Protein AF-B2UE96-F1 (afdb_monomer)

Solvent-accessible surface area (backbone atoms only — not comparable to full-atom values): 6453 Å² total; per-residue (Å²): 122,64,71,41,85,48,100,88,47,66,24,22,40,66,43,47,55,51,40,75,76,71,62,65,73,64,50,58,56,52,36,48,55,53,47,49,57,55,54,64,37,70,41,90,91,14,59,66,51,53,49,54,49,47,48,38,51,46,38,25,73,75,66,73,41,74,83,75,68,76,84,89,57,80,52,72,66,57,45,48,52,52,53,51,50,54,52,50,52,49,51,54,47,53,50,53,36,48,65,64,48,55,70,61,62,55,31,56,55,77,135

Mean predicted aligned error: 4.4 Å

Secondary structure (DSSP, 8-state):
--EEEETTEEEEHHHHHHHHHH--THHHHHHHHHHHHHHHTTSTTSHHHHHHHH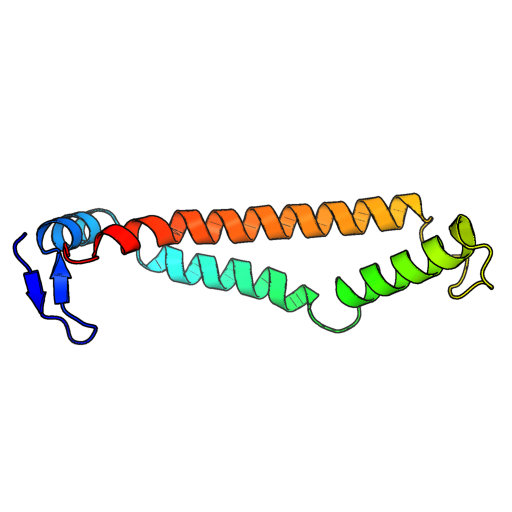HHHHHHHHS-PPP-S-TTS--HHHHHHHHHHHHHHHHHHHHHHHHHHGGGGGGPPP-

Structure (mmCIF, N/CA/C/O backbone):
data_AF-B2UE96-F1
#
_entry.id   AF-B2UE96-F1
#
loop_
_atom_site.group_PDB
_atom_site.id
_atom_site.type_symbol
_atom_site.label_atom_id
_atom_site.label_alt_id
_atom_site.label_comp_id
_atom_site.label_asym_id
_atom_site.label_entity_id
_atom_site.label_seq_id
_atom_site.pdbx_PDB_ins_code
_atom_site.Cartn_x
_atom_site.Cartn_y
_atom_site.Cartn_z
_atom_site.occupancy
_atom_site.B_iso_or_equiv
_atom_site.auth_seq_id
_atom_site.auth_comp_id
_atom_site.auth_asym_id
_atom_site.auth_atom_id
_atom_site.pdbx_PDB_model_num
ATOM 1 N N . MET A 1 1 ? -12.041 12.579 30.630 1.00 65.88 1 MET A N 1
ATOM 2 C CA . MET A 1 1 ? -13.308 11.935 30.207 1.00 65.88 1 MET A CA 1
ATOM 3 C C . MET A 1 1 ? -13.450 10.627 30.985 1.00 65.88 1 MET A C 1
ATOM 5 O O . MET A 1 1 ? -12.472 10.255 31.627 1.00 65.88 1 MET A O 1
ATOM 9 N N . PRO A 1 2 ? -14.624 9.977 31.082 1.00 84.44 2 PRO A N 1
ATOM 10 C CA . PRO A 1 2 ? -14.708 8.702 31.794 1.00 84.44 2 PRO A CA 1
ATOM 11 C C . PRO A 1 2 ? -13.846 7.643 31.096 1.00 84.44 2 PRO A C 1
ATOM 13 O O . PRO A 1 2 ? -13.949 7.456 29.887 1.00 84.44 2 PRO A O 1
ATOM 16 N N . GLU A 1 3 ? -13.037 6.911 31.853 1.00 92.06 3 GLU A N 1
ATOM 17 C CA . GLU A 1 3 ? -12.141 5.872 31.330 1.00 92.06 3 GLU A CA 1
ATOM 18 C C . GLU A 1 3 ? -12.679 4.469 31.619 1.00 92.06 3 GLU A C 1
ATOM 20 O O . GLU A 1 3 ? -13.231 4.195 32.689 1.00 92.06 3 GLU A O 1
ATOM 25 N N . THR A 1 4 ? -12.490 3.561 30.664 1.00 95.25 4 THR A N 1
ATOM 26 C CA . THR A 1 4 ? -12.803 2.140 30.811 1.00 95.25 4 THR A CA 1
ATOM 27 C C . THR A 1 4 ? -11.508 1.341 30.848 1.00 95.25 4 THR A C 1
ATOM 29 O O . THR A 1 4 ? -10.746 1.337 29.883 1.00 95.25 4 THR A O 1
ATOM 32 N N . LYS A 1 5 ? -11.286 0.599 31.938 1.00 95.31 5 LYS A N 1
ATOM 33 C CA . LYS A 1 5 ? -10.139 -0.308 32.057 1.00 95.31 5 LYS A CA 1
ATOM 34 C C . LYS A 1 5 ? -10.325 -1.528 31.169 1.00 95.31 5 LYS A C 1
ATOM 36 O O . LYS A 1 5 ? -11.326 -2.240 31.297 1.00 95.31 5 LYS A O 1
ATOM 41 N N . THR A 1 6 ? -9.348 -1.813 30.318 1.00 94.50 6 THR A N 1
ATOM 42 C CA . THR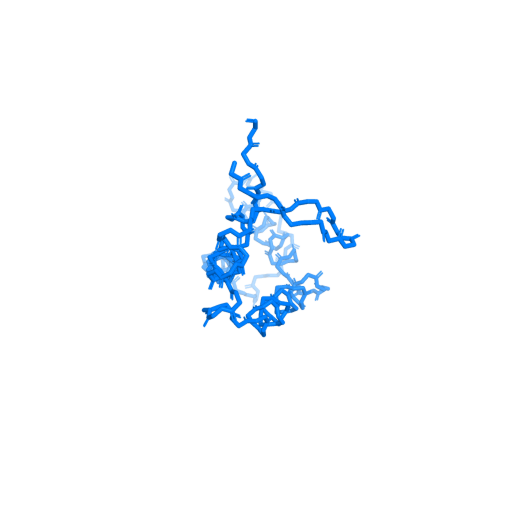 A 1 6 ? -9.325 -3.025 29.492 1.00 94.50 6 THR A CA 1
ATOM 43 C C . THR A 1 6 ? -8.032 -3.811 29.721 1.00 94.50 6 THR A C 1
ATOM 45 O O . THR A 1 6 ? -7.052 -3.257 30.222 1.00 94.50 6 THR A O 1
ATOM 48 N N . PRO A 1 7 ? -7.967 -5.096 29.325 1.00 96.44 7 PRO A N 1
ATOM 49 C CA . PRO A 1 7 ? -6.710 -5.847 29.328 1.00 96.44 7 PRO A CA 1
ATOM 50 C C . PRO A 1 7 ? -5.600 -5.239 28.451 1.00 96.44 7 PRO A C 1
ATOM 52 O O . PRO A 1 7 ? -4.448 -5.641 28.587 1.00 96.44 7 PRO A O 1
ATOM 55 N N . TYR A 1 8 ? -5.933 -4.297 27.562 1.00 93.69 8 TYR A N 1
ATOM 56 C CA . TYR A 1 8 ? -5.015 -3.666 26.610 1.00 93.69 8 TYR A CA 1
ATOM 57 C C . TYR A 1 8 ? -4.705 -2.201 26.954 1.00 93.69 8 TYR A C 1
ATOM 59 O O . TYR A 1 8 ? -4.167 -1.482 26.119 1.00 93.69 8 TYR A O 1
ATOM 67 N N . GLY A 1 9 ? -5.031 -1.770 28.178 1.00 93.81 9 GLY A N 1
ATOM 68 C CA . GLY A 1 9 ? -4.880 -0.390 28.641 1.00 93.81 9 GLY A CA 1
ATOM 69 C C . GLY A 1 9 ? -6.219 0.304 28.884 1.00 93.81 9 GLY A C 1
ATOM 70 O O . GLY A 1 9 ? -7.289 -0.233 28.577 1.00 93.81 9 GLY A O 1
ATOM 71 N N . ASP A 1 10 ? -6.144 1.487 29.481 1.00 95.00 10 ASP A N 1
ATOM 72 C CA . ASP A 1 10 ? -7.301 2.342 29.730 1.00 95.00 10 ASP A CA 1
ATOM 73 C C . ASP A 1 10 ? -7.681 3.078 28.433 1.00 95.00 10 ASP A C 1
ATOM 75 O O . ASP A 1 10 ? -6.807 3.482 27.666 1.00 95.00 10 ASP A O 1
ATOM 79 N N . VAL A 1 11 ? -8.983 3.206 28.161 1.00 96.44 11 VAL A N 1
ATOM 80 C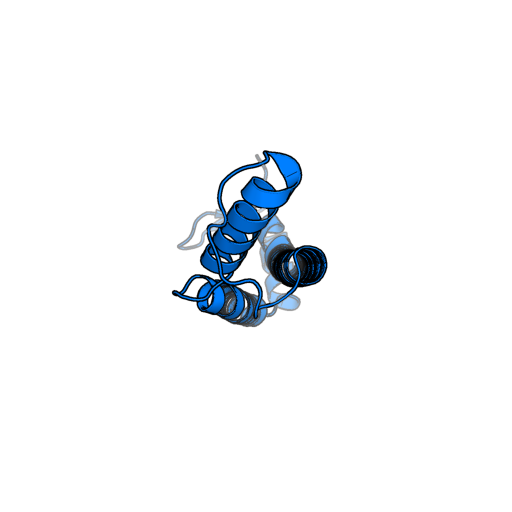 CA . VAL A 1 11 ? -9.514 3.851 26.945 1.00 96.44 11 VAL A CA 1
ATOM 81 C C . VAL A 1 11 ? -10.639 4.824 27.277 1.00 96.44 11 VAL A C 1
ATOM 83 O O . VAL A 1 11 ? -11.335 4.648 28.284 1.00 96.44 11 VAL A O 1
ATOM 86 N N . ASP A 1 12 ? -10.870 5.809 26.409 1.00 95.94 12 ASP A N 1
ATOM 87 C CA . ASP A 1 12 ? -12.022 6.705 26.521 1.00 95.94 12 ASP A CA 1
ATOM 88 C C . ASP A 1 12 ? -13.347 5.925 26.408 1.00 95.94 12 ASP A C 1
ATOM 90 O O . ASP A 1 12 ? -13.583 5.168 25.460 1.00 95.94 12 ASP A O 1
ATOM 94 N N . SER A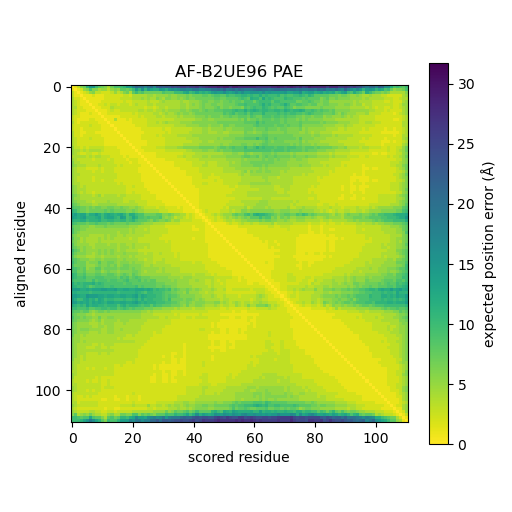 1 13 ? -14.225 6.081 27.403 1.00 95.12 13 SER A N 1
ATOM 95 C CA . SER A 1 13 ? -15.464 5.297 27.497 1.00 95.12 13 SER A CA 1
ATOM 96 C C . SER A 1 13 ? -16.521 5.721 26.481 1.00 95.12 13 SER A C 1
ATOM 98 O O . SER A 1 13 ? -17.298 4.875 26.032 1.00 95.12 13 SER A O 1
ATOM 100 N N . GLU A 1 14 ? -16.574 7.006 26.126 1.00 94.19 14 GLU A N 1
ATOM 101 C CA . GLU A 1 14 ? -17.543 7.526 25.159 1.00 94.19 14 GLU A CA 1
ATOM 102 C C . GLU A 1 14 ? -17.155 7.090 23.744 1.00 94.19 14 GLU A C 1
ATOM 104 O O . GLU A 1 14 ? -17.987 6.537 23.015 1.00 94.19 14 GLU A O 1
ATOM 109 N N . ALA A 1 15 ? -15.876 7.222 23.386 1.00 94.94 15 ALA A N 1
ATOM 110 C CA . ALA A 1 15 ? -15.337 6.733 22.123 1.00 94.94 15 ALA A CA 1
ATOM 111 C C . ALA A 1 15 ? -15.486 5.211 21.993 1.00 94.94 15 ALA A C 1
ATOM 113 O O . ALA A 1 15 ? -15.924 4.713 20.952 1.00 94.94 15 ALA A O 1
ATOM 114 N N . LEU A 1 16 ? -15.216 4.463 23.070 1.00 96.19 16 LEU A N 1
ATOM 115 C CA . LEU A 1 16 ? -15.431 3.017 23.106 1.00 96.19 16 LEU A CA 1
ATOM 116 C C . LEU A 1 16 ? -16.898 2.651 22.851 1.00 96.19 16 LEU A C 1
ATOM 118 O O . LEU A 1 16 ? -17.180 1.697 22.120 1.00 96.19 16 LEU A O 1
ATOM 122 N N . GLN A 1 17 ? -17.847 3.381 23.441 1.00 95.88 17 GLN A N 1
ATOM 123 C CA . GLN A 1 17 ? -19.268 3.145 23.194 1.00 95.88 17 GLN A CA 1
ATOM 124 C C . GLN A 1 17 ? -19.655 3.464 21.745 1.00 95.88 17 GLN A C 1
ATOM 126 O O . GLN A 1 17 ? -20.407 2.690 21.149 1.00 95.88 17 GLN A O 1
ATOM 131 N N . GLY A 1 18 ? -19.121 4.546 21.172 1.00 95.69 18 GLY A N 1
ATOM 132 C CA . GLY A 1 18 ? -19.320 4.902 19.768 1.00 95.69 18 GLY A CA 1
ATOM 133 C C . GLY A 1 18 ? -18.826 3.806 18.823 1.00 95.69 18 GLY A C 1
ATOM 134 O O . GLY A 1 18 ? -19.596 3.300 18.007 1.00 95.69 18 GLY A O 1
ATOM 135 N N . LEU A 1 19 ? -17.579 3.358 18.991 1.00 96.62 19 LEU A N 1
ATOM 136 C CA . LEU A 1 19 ? -16.982 2.318 18.148 1.00 96.62 19 LEU A CA 1
ATOM 137 C C . LEU A 1 19 ? -17.688 0.965 18.285 1.00 96.62 19 LEU A C 1
ATOM 139 O O . LEU A 1 19 ? -17.844 0.262 17.292 1.00 96.62 19 LEU A O 1
ATOM 143 N N . ARG A 1 20 ? -18.200 0.607 19.470 1.00 96.44 20 ARG A N 1
ATOM 144 C CA . ARG A 1 20 ? -19.012 -0.615 19.646 1.00 96.44 20 ARG A CA 1
ATOM 145 C C . ARG A 1 20 ? -20.273 -0.639 18.780 1.00 96.44 20 ARG A C 1
ATOM 147 O O . ARG A 1 20 ? -20.794 -1.720 18.521 1.00 96.44 20 ARG A O 1
ATOM 154 N N . GLN A 1 21 ? -20.785 0.524 18.385 1.00 96.19 21 GLN A N 1
ATOM 155 C CA . GLN A 1 21 ? -21.986 0.640 17.560 1.00 96.19 21 GLN A CA 1
ATOM 156 C C . GLN A 1 21 ? -21.672 0.772 16.067 1.00 96.19 21 GLN A C 1
ATOM 158 O O . GLN A 1 21 ? -22.526 0.434 15.250 1.00 96.19 21 GLN A O 1
ATOM 163 N N . SER A 1 22 ? -20.486 1.269 15.706 1.00 95.06 22 SER A N 1
ATOM 164 C CA . SER A 1 22 ? -20.179 1.698 14.335 1.00 95.06 22 SER A CA 1
ATOM 165 C C . SER A 1 22 ? -18.996 0.991 13.674 1.00 95.06 22 SER A C 1
ATOM 167 O O . SER A 1 22 ? -18.936 0.956 12.447 1.00 95.06 22 SER A O 1
ATOM 169 N N . PHE A 1 23 ? -18.059 0.429 14.440 1.00 96.94 23 PHE A N 1
ATOM 170 C CA . PHE A 1 23 ? -16.813 -0.112 13.903 1.00 96.94 23 PHE A CA 1
ATOM 171 C C . PHE A 1 23 ? -16.910 -1.621 13.643 1.00 96.94 23 PHE A C 1
ATOM 173 O O . PHE A 1 23 ? -17.094 -2.410 14.572 1.00 96.94 23 PHE A O 1
ATOM 180 N N . ASP A 1 24 ? -16.735 -2.040 12.384 1.00 96.56 24 ASP A N 1
ATOM 181 C CA . ASP A 1 24 ? -16.578 -3.457 12.034 1.00 96.56 24 ASP A CA 1
ATOM 182 C C . ASP A 1 24 ? -15.100 -3.859 12.120 1.00 96.56 24 ASP A C 1
ATOM 184 O O . ASP A 1 24 ? -14.271 -3.465 11.298 1.00 96.56 24 ASP A O 1
ATOM 188 N N . THR A 1 25 ? -14.764 -4.704 13.096 1.00 96.88 25 THR A N 1
ATOM 189 C CA . THR A 1 25 ? -13.398 -5.205 13.290 1.00 96.88 25 THR A CA 1
ATOM 190 C C . THR A 1 25 ? -12.888 -6.041 12.115 1.00 96.88 25 THR A C 1
ATOM 192 O O . THR A 1 25 ? -11.674 -6.194 11.972 1.00 96.88 25 THR A O 1
ATOM 195 N N . ARG A 1 26 ? -13.764 -6.522 11.216 1.00 97.12 26 ARG A N 1
ATOM 196 C CA . ARG A 1 26 ? -13.348 -7.160 9.954 1.00 97.12 26 ARG A CA 1
ATOM 197 C C . ARG A 1 26 ? -12.549 -6.227 9.051 1.00 97.12 26 ARG A C 1
ATOM 199 O O . ARG A 1 26 ? -11.754 -6.723 8.259 1.00 97.12 26 ARG A O 1
ATOM 206 N N . THR A 1 27 ? -12.684 -4.908 9.197 1.00 96.00 27 THR A N 1
ATOM 207 C CA . THR A 1 27 ? -11.864 -3.951 8.440 1.00 96.00 27 THR A CA 1
ATOM 208 C C . THR A 1 27 ? -10.365 -4.132 8.727 1.00 96.0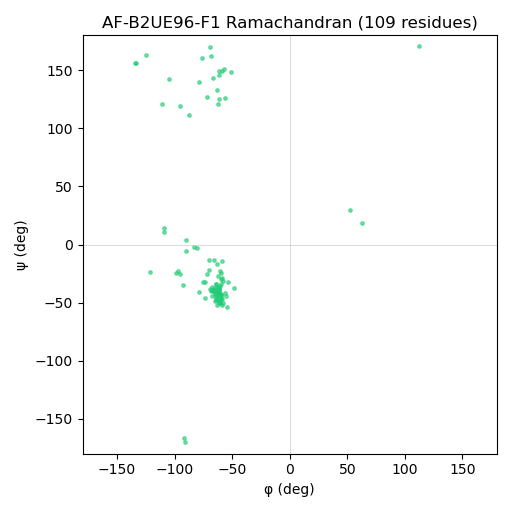0 27 THR A C 1
ATOM 210 O O . THR A 1 27 ? -9.534 -3.953 7.841 1.00 96.00 27 THR A O 1
ATOM 213 N N . ILE A 1 28 ? -10.006 -4.588 9.937 1.00 97.31 28 ILE A N 1
ATOM 214 C CA . ILE A 1 28 ? -8.618 -4.906 10.308 1.00 97.31 28 ILE A CA 1
ATOM 215 C C . ILE A 1 28 ? -8.128 -6.133 9.530 1.00 97.31 28 ILE A C 1
ATOM 217 O O . ILE A 1 28 ? -6.998 -6.151 9.053 1.00 97.31 28 ILE A O 1
ATOM 221 N N . LEU A 1 29 ? -8.980 -7.148 9.354 1.00 98.00 29 LEU A N 1
ATOM 222 C CA . LEU A 1 29 ? -8.643 -8.325 8.547 1.00 98.00 29 LEU A CA 1
ATOM 223 C C . LEU A 1 29 ? -8.498 -7.959 7.066 1.00 98.00 29 LEU A C 1
ATOM 225 O O . LEU A 1 29 ? -7.562 -8.416 6.421 1.00 98.00 29 LEU A O 1
ATOM 229 N N . HIS A 1 30 ? -9.350 -7.074 6.548 1.00 96.38 30 HIS A N 1
ATOM 230 C CA . HIS A 1 30 ? -9.208 -6.579 5.180 1.00 96.38 30 HIS A CA 1
ATOM 231 C C . HIS A 1 30 ? -7.907 -5.782 4.977 1.00 96.38 30 HIS A C 1
ATOM 233 O O . HIS A 1 30 ? -7.246 -5.911 3.949 1.00 96.38 30 HIS A O 1
ATOM 239 N N . ALA A 1 31 ? -7.475 -5.009 5.980 1.00 97.62 31 ALA A N 1
ATOM 240 C CA . ALA A 1 31 ? -6.171 -4.350 5.946 1.00 97.62 31 ALA A CA 1
ATOM 241 C C . ALA A 1 31 ? -5.008 -5.361 5.866 1.00 97.62 31 ALA A C 1
ATOM 243 O O . ALA A 1 31 ? -4.036 -5.112 5.153 1.00 97.62 31 ALA A O 1
ATOM 244 N N . VAL A 1 32 ? -5.120 -6.519 6.529 1.00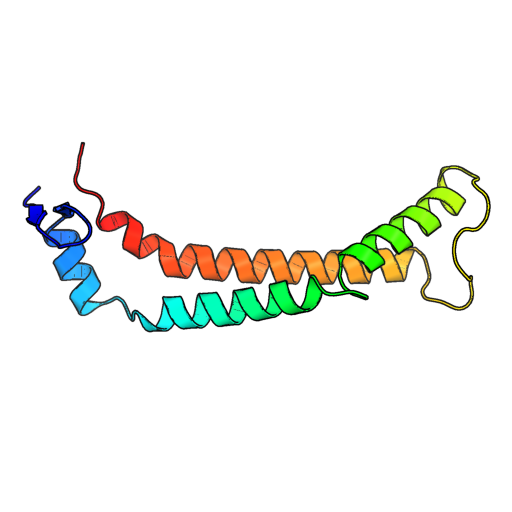 97.69 32 VAL A N 1
ATOM 245 C CA . VAL A 1 32 ? -4.143 -7.616 6.399 1.00 97.69 32 VAL A CA 1
ATOM 246 C C . VAL A 1 32 ? -4.137 -8.193 4.983 1.00 97.69 32 VAL A C 1
ATOM 248 O O . VAL A 1 32 ? -3.063 -8.382 4.425 1.00 97.69 32 VAL A O 1
ATOM 251 N N . GLU A 1 33 ? -5.299 -8.404 4.363 1.00 97.44 33 GLU A N 1
ATOM 252 C CA . GLU A 1 33 ? -5.381 -8.892 2.974 1.00 97.44 33 GLU A CA 1
ATOM 253 C C . GLU A 1 33 ? -4.686 -7.937 1.991 1.00 97.44 33 GLU A C 1
ATOM 255 O O . GLU A 1 33 ? -3.924 -8.366 1.122 1.00 97.44 33 GLU A O 1
ATOM 260 N N . LEU A 1 34 ? -4.904 -6.627 2.153 1.00 96.94 34 LEU A N 1
ATOM 261 C CA . LEU A 1 34 ? -4.215 -5.604 1.366 1.00 96.94 34 LEU A CA 1
ATOM 262 C C . LEU A 1 34 ? -2.690 -5.648 1.598 1.00 96.94 34 LEU A C 1
ATOM 264 O O . LEU A 1 34 ? -1.915 -5.487 0.653 1.00 96.94 34 LEU A O 1
ATOM 268 N N . LEU A 1 35 ? -2.249 -5.892 2.838 1.00 97.56 35 LEU A N 1
ATOM 269 C CA . LEU A 1 35 ? -0.831 -5.985 3.190 1.00 97.56 35 LEU A CA 1
ATOM 270 C C . LEU A 1 35 ? -0.192 -7.240 2.592 1.00 97.56 35 LEU A C 1
ATOM 272 O O . LEU A 1 35 ? 0.942 -7.182 2.119 1.00 97.56 35 LEU A O 1
ATOM 276 N N . ASP A 1 36 ? -0.912 -8.359 2.570 1.00 97.06 36 ASP A N 1
ATOM 277 C CA . ASP A 1 36 ? -0.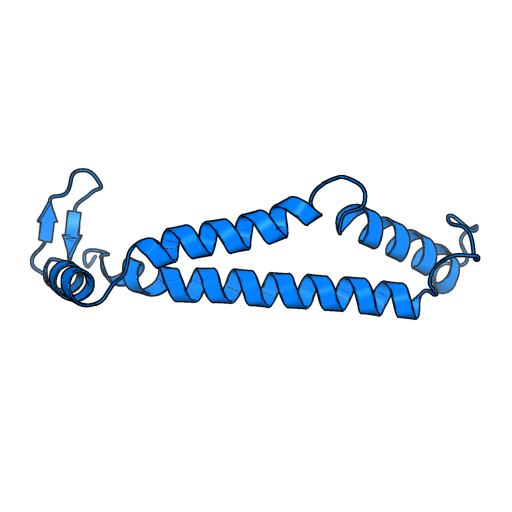450 -9.594 1.943 1.00 97.06 36 ASP A CA 1
ATOM 278 C C . ASP A 1 36 ? -0.269 -9.424 0.427 1.00 97.06 36 ASP A C 1
ATOM 280 O O . ASP A 1 36 ? 0.690 -9.958 -0.135 1.00 97.06 36 ASP A O 1
ATOM 284 N N . GLY A 1 37 ? -1.107 -8.607 -0.223 1.00 94.38 37 GLY A N 1
ATOM 285 C CA . GLY A 1 37 ? -0.922 -8.203 -1.620 1.00 94.38 37 GLY A CA 1
ATOM 286 C C . GLY A 1 37 ? 0.404 -7.472 -1.859 1.00 94.38 37 GLY A C 1
ATOM 287 O O . GLY A 1 37 ? 1.160 -7.841 -2.758 1.00 94.38 37 GLY A O 1
ATOM 288 N N . ILE A 1 38 ? 0.737 -6.495 -1.007 1.00 96.06 38 ILE A N 1
ATOM 289 C CA . ILE A 1 38 ? 2.036 -5.797 -1.045 1.00 96.06 38 ILE A CA 1
ATOM 290 C C . ILE A 1 38 ? 3.177 -6.788 -0.782 1.00 96.06 38 ILE A C 1
ATOM 292 O O . ILE A 1 38 ? 4.156 -6.850 -1.526 1.00 96.06 38 ILE A O 1
ATOM 296 N N . ARG A 1 39 ? 3.045 -7.619 0.257 1.00 95.81 39 ARG A N 1
ATOM 297 C CA . ARG A 1 39 ? 4.066 -8.591 0.661 1.00 95.81 39 ARG A CA 1
ATOM 298 C C . ARG A 1 39 ? 4.369 -9.608 -0.437 1.00 95.81 39 ARG A C 1
ATOM 300 O O . ARG A 1 39 ? 5.527 -10.000 -0.580 1.00 95.81 39 ARG A O 1
ATOM 307 N N . ALA A 1 40 ? 3.372 -10.028 -1.212 1.00 94.31 40 ALA A N 1
ATOM 308 C CA . ALA A 1 40 ? 3.569 -10.939 -2.337 1.00 94.31 40 ALA A CA 1
ATOM 309 C C . ALA A 1 40 ? 4.562 -10.376 -3.370 1.00 94.31 40 ALA A C 1
ATOM 311 O O . ALA A 1 40 ? 5.325 -11.133 -3.967 1.00 94.31 40 ALA A O 1
ATOM 312 N N . ARG A 1 41 ? 4.618 -9.048 -3.516 1.00 94.88 41 ARG A N 1
ATOM 313 C CA . ARG A 1 41 ? 5.544 -8.329 -4.403 1.00 94.88 41 ARG A CA 1
ATOM 314 C C . ARG A 1 41 ? 6.877 -7.945 -3.747 1.00 94.88 41 ARG A C 1
ATOM 316 O O . ARG A 1 41 ? 7.729 -7.345 -4.397 1.00 94.88 41 ARG A O 1
ATOM 323 N N . CYS A 1 42 ? 7.103 -8.346 -2.495 1.00 92.25 42 CYS A N 1
ATOM 324 C CA . CYS A 1 42 ? 8.413 -8.283 -1.834 1.00 92.25 42 CYS A CA 1
ATOM 325 C C . CYS A 1 42 ? 9.256 -9.556 -2.037 1.00 92.25 42 CYS A C 1
ATOM 327 O O . CYS A 1 42 ? 10.402 -9.610 -1.586 1.00 92.25 42 CYS A O 1
ATOM 329 N N . ALA A 1 43 ? 8.692 -10.594 -2.659 1.00 89.25 43 ALA A N 1
ATOM 330 C CA . ALA A 1 43 ? 9.409 -11.805 -3.045 1.00 89.25 43 ALA A CA 1
ATOM 331 C C . ALA A 1 43 ? 10.404 -11.526 -4.200 1.00 89.25 43 ALA A C 1
ATOM 333 O O . ALA A 1 43 ? 10.379 -10.434 -4.776 1.00 89.25 43 ALA A O 1
ATOM 334 N N . PRO A 1 44 ? 11.290 -12.481 -4.548 1.00 90.44 44 PRO A N 1
ATOM 335 C CA . PRO A 1 44 ? 12.067 -12.408 -5.788 1.00 90.44 44 PRO A CA 1
ATOM 336 C C . PRO A 1 44 ? 11.170 -12.148 -7.007 1.00 90.44 44 PRO A C 1
ATOM 338 O O . PRO A 1 44 ? 10.010 -12.562 -7.008 1.00 90.44 44 PRO A O 1
ATOM 341 N N . ASP A 1 45 ? 11.704 -11.451 -8.011 1.00 87.38 45 ASP A N 1
ATOM 342 C CA . ASP A 1 45 ? 10.970 -10.952 -9.188 1.00 87.38 45 ASP A CA 1
ATOM 343 C C . ASP A 1 45 ? 9.866 -9.923 -8.843 1.00 87.38 45 ASP A C 1
ATOM 345 O O . ASP A 1 45 ? 8.928 -9.672 -9.608 1.00 87.38 45 ASP A O 1
ATOM 349 N N . GLY A 1 46 ? 9.970 -9.335 -7.649 1.00 94.12 46 GLY A N 1
ATOM 350 C CA . GLY A 1 46 ? 9.111 -8.277 -7.133 1.00 94.12 46 GLY A CA 1
ATOM 351 C C . GLY A 1 46 ? 9.613 -6.864 -7.439 1.00 94.12 46 GLY A C 1
ATOM 352 O O . GLY A 1 46 ? 10.611 -6.667 -8.135 1.00 94.12 46 GLY A O 1
ATOM 353 N N . LEU A 1 47 ? 8.982 -5.870 -6.807 1.00 95.75 47 LEU A N 1
ATOM 354 C CA . LEU A 1 47 ? 9.282 -4.446 -7.012 1.00 95.75 47 LEU A CA 1
ATOM 355 C C . LEU A 1 47 ? 10.770 -4.107 -6.814 1.00 95.75 47 LEU A C 1
ATOM 357 O O . LEU A 1 47 ? 11.317 -3.225 -7.473 1.00 95.75 47 LEU A O 1
ATOM 361 N N . ARG A 1 48 ? 11.457 -4.817 -5.911 1.00 96.06 48 ARG A N 1
ATOM 362 C CA . ARG A 1 48 ? 12.902 -4.654 -5.699 1.00 96.06 48 ARG A CA 1
ATOM 363 C C . ARG A 1 48 ? 13.698 -4.933 -6.973 1.00 96.06 48 ARG A C 1
ATOM 365 O O . ARG A 1 48 ? 14.603 -4.167 -7.297 1.00 96.06 48 ARG A O 1
ATOM 372 N N . ASP A 1 49 ? 13.397 -6.026 -7.657 1.00 95.69 49 ASP A N 1
ATOM 373 C CA . ASP A 1 49 ? 14.143 -6.432 -8.845 1.00 95.69 49 ASP A CA 1
ATOM 374 C C . ASP A 1 49 ? 13.764 -5.541 -10.037 1.00 95.69 49 ASP A C 1
ATOM 376 O O . ASP A 1 49 ? 14.638 -5.165 -10.820 1.00 95.69 49 ASP A O 1
ATOM 380 N N . ASP A 1 50 ? 12.513 -5.075 -10.092 1.00 96.19 50 ASP A N 1
ATOM 381 C CA . ASP A 1 50 ? 12.064 -4.044 -11.033 1.00 96.19 50 ASP A CA 1
ATOM 382 C C . ASP A 1 50 ? 12.797 -2.705 -10.837 1.00 96.19 50 ASP A C 1
ATOM 384 O O . ASP A 1 50 ? 13.236 -2.086 -11.810 1.00 96.19 50 ASP A O 1
ATOM 388 N N . LEU A 1 51 ? 13.017 -2.279 -9.589 1.00 97.31 51 LEU A N 1
ATOM 389 C CA . LEU A 1 51 ? 13.804 -1.085 -9.260 1.00 97.31 51 LEU A CA 1
ATOM 390 C C . LEU A 1 51 ? 15.291 -1.256 -9.598 1.00 97.31 51 LEU A C 1
ATOM 392 O O . LEU A 1 51 ? 15.920 -0.324 -10.100 1.00 97.31 51 LEU A O 1
ATOM 396 N N . LEU A 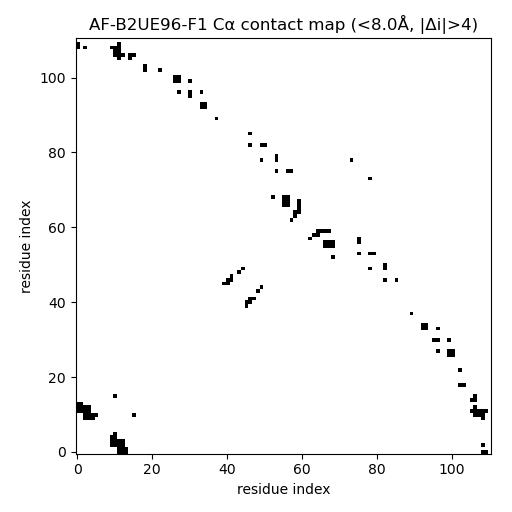1 52 ? 15.869 -2.435 -9.355 1.00 97.12 52 LEU A N 1
ATOM 397 C CA . LEU A 1 52 ? 17.261 -2.733 -9.716 1.00 97.12 52 LEU A CA 1
ATOM 398 C C . LEU A 1 52 ? 17.460 -2.786 -11.236 1.00 97.12 52 LEU A C 1
ATOM 400 O O . LEU A 1 52 ? 18.493 -2.333 -11.741 1.00 97.12 52 LEU A O 1
ATOM 404 N N . ARG A 1 53 ? 16.473 -3.307 -11.970 1.00 96.62 53 ARG A N 1
ATOM 405 C CA . ARG A 1 53 ? 16.440 -3.267 -13.434 1.00 96.62 53 ARG A CA 1
ATOM 406 C C . ARG A 1 53 ? 16.368 -1.830 -13.929 1.00 96.62 53 ARG A C 1
ATOM 408 O O . ARG A 1 53 ? 17.224 -1.423 -14.714 1.00 96.62 53 ARG A O 1
ATOM 415 N N . LEU A 1 54 ? 15.413 -1.055 -13.416 1.00 97.50 54 LEU A N 1
ATOM 416 C CA . LEU A 1 54 ? 15.252 0.355 -13.756 1.00 97.50 54 LEU A CA 1
ATOM 417 C C . LEU A 1 54 ? 16.539 1.147 -13.494 1.00 97.50 54 LEU A C 1
ATOM 419 O O . LEU A 1 54 ? 16.981 1.912 -14.351 1.00 97.50 54 LEU A O 1
ATOM 423 N N . HIS A 1 55 ? 17.188 0.912 -12.350 1.00 98.00 55 HIS A N 1
ATOM 424 C CA . HIS A 1 55 ? 18.481 1.509 -12.036 1.00 98.00 55 HIS A CA 1
ATOM 425 C C . HIS A 1 55 ? 19.542 1.170 -13.086 1.00 98.00 55 HIS A C 1
ATOM 427 O O . HIS A 1 55 ? 20.195 2.081 -13.586 1.00 98.00 55 HIS A O 1
ATOM 433 N N . GLY A 1 56 ? 19.714 -0.105 -13.448 1.00 97.88 56 GLY A N 1
ATOM 434 C CA . GLY A 1 56 ? 20.723 -0.495 -14.437 1.00 97.88 56 GLY A CA 1
ATOM 435 C C . GLY A 1 56 ? 20.473 0.119 -15.814 1.00 97.88 56 GLY A C 1
ATOM 436 O O . GLY A 1 56 ? 21.410 0.600 -16.445 1.00 97.88 56 GLY A O 1
ATOM 437 N N . MET A 1 57 ? 19.213 0.177 -16.252 1.00 98.12 57 MET A N 1
ATOM 438 C CA . MET A 1 57 ? 18.836 0.825 -17.514 1.00 98.12 57 MET A CA 1
ATOM 439 C C . MET A 1 57 ? 19.125 2.331 -17.482 1.00 98.12 57 MET A C 1
ATOM 441 O O . MET A 1 57 ? 19.751 2.862 -18.399 1.00 98.12 57 MET A O 1
ATOM 445 N N . ALA A 1 58 ? 18.725 3.017 -16.408 1.00 98.06 58 ALA A N 1
ATOM 446 C CA . ALA A 1 58 ? 19.007 4.436 -16.220 1.00 98.06 58 ALA A CA 1
ATOM 447 C C . ALA A 1 58 ? 20.515 4.707 -16.127 1.00 98.06 58 ALA A C 1
ATOM 449 O O . ALA A 1 58 ? 20.995 5.689 -16.678 1.00 98.06 58 ALA A O 1
ATOM 450 N N . HIS A 1 59 ? 21.283 3.825 -15.488 1.00 98.31 59 HIS A N 1
ATOM 451 C CA . HIS A 1 59 ? 22.732 3.950 -15.384 1.00 98.31 59 HIS A CA 1
ATOM 452 C C . HIS A 1 59 ? 23.413 3.873 -16.758 1.00 98.31 59 HIS A C 1
ATOM 454 O O . HIS A 1 59 ? 24.288 4.684 -17.050 1.00 98.31 59 HIS A O 1
ATOM 460 N N . THR A 1 60 ? 22.975 2.959 -17.628 1.00 97.88 60 THR A N 1
ATOM 461 C CA . THR A 1 60 ? 23.461 2.883 -19.013 1.00 97.88 60 THR A CA 1
ATOM 462 C C . THR A 1 60 ? 23.095 4.135 -19.816 1.00 97.88 60 THR A C 1
ATOM 464 O O . THR A 1 60 ? 23.952 4.684 -20.497 1.00 97.88 60 THR A O 1
ATOM 467 N N . VAL A 1 61 ? 21.845 4.609 -19.735 1.00 97.25 61 VAL A N 1
ATOM 468 C CA . VAL A 1 61 ? 21.352 5.715 -20.583 1.00 97.25 61 VAL A CA 1
ATOM 469 C C . VAL A 1 61 ? 21.801 7.095 -20.097 1.00 97.25 61 VAL A C 1
ATOM 471 O O . VAL A 1 61 ? 22.115 7.957 -20.909 1.00 97.25 61 VAL A O 1
ATOM 474 N N . ILE A 1 62 ? 21.780 7.332 -18.785 1.00 97.44 62 ILE A N 1
ATOM 475 C CA . ILE A 1 62 ? 22.014 8.656 -18.187 1.00 97.44 62 ILE A CA 1
ATOM 476 C C . ILE A 1 62 ? 23.490 8.847 -17.839 1.00 97.44 62 ILE A C 1
ATOM 478 O O . ILE A 1 62 ? 24.001 9.959 -17.948 1.00 97.44 62 ILE A O 1
ATOM 482 N N . ASN A 1 63 ? 24.177 7.779 -17.421 1.00 97.62 63 ASN A N 1
ATOM 483 C CA . ASN A 1 63 ? 25.553 7.865 -16.928 1.00 97.62 63 ASN A CA 1
ATOM 484 C C . ASN A 1 63 ? 26.578 7.253 -17.898 1.00 97.62 63 ASN A C 1
ATOM 486 O O . ASN A 1 63 ? 27.720 7.043 -17.491 1.00 97.62 63 ASN A O 1
ATOM 490 N N . ASP A 1 64 ? 26.178 6.930 -19.133 1.00 97.25 64 ASP A N 1
ATOM 491 C CA . ASP A 1 64 ? 27.022 6.306 -20.167 1.00 97.25 64 ASP A CA 1
ATOM 492 C C . ASP A 1 64 ? 27.740 5.023 -19.697 1.00 97.25 64 ASP A C 1
ATOM 494 O O . ASP A 1 64 ? 28.840 4.684 -20.145 1.00 97.25 64 ASP A O 1
ATOM 498 N N . ALA A 1 65 ? 27.134 4.294 -18.756 1.00 97.50 65 ALA A N 1
ATOM 499 C CA . ALA A 1 65 ? 27.694 3.052 -18.245 1.00 97.50 65 ALA A CA 1
ATOM 500 C C . ALA A 1 65 ? 27.515 1.891 -19.235 1.00 97.50 65 ALA A C 1
ATOM 502 O O . ALA A 1 65 ? 26.631 1.898 -20.093 1.00 97.50 65 ALA A O 1
ATOM 503 N N . SER A 1 66 ? 28.311 0.832 -19.070 1.00 96.62 66 SER A N 1
ATOM 504 C CA . SER A 1 66 ? 28.132 -0.416 -19.821 1.00 96.62 66 SER A CA 1
ATOM 505 C C . SER A 1 66 ? 26.730 -1.007 -19.628 1.00 96.62 66 SER A C 1
ATOM 507 O O . SER A 1 66 ? 26.111 -0.854 -18.573 1.00 96.62 66 SER A O 1
ATOM 509 N N . LEU A 1 67 ? 26.246 -1.730 -20.639 1.00 95.94 67 LEU A N 1
ATOM 510 C CA . LEU A 1 67 ? 24.946 -2.394 -20.597 1.00 95.94 67 LEU A CA 1
ATOM 511 C C . LEU A 1 67 ? 24.902 -3.459 -19.483 1.00 95.94 67 LEU A C 1
ATOM 513 O O . LEU A 1 67 ? 25.688 -4.406 -19.499 1.00 95.94 67 LEU A O 1
ATOM 517 N N . ALA A 1 68 ? 23.969 -3.310 -18.539 1.00 90.50 68 ALA A N 1
ATOM 518 C CA . ALA A 1 68 ? 23.788 -4.238 -17.416 1.00 90.50 68 ALA A CA 1
ATOM 519 C C . ALA A 1 68 ? 22.686 -5.295 -17.644 1.00 90.50 68 ALA A C 1
ATOM 521 O O . ALA A 1 68 ? 22.712 -6.353 -17.018 1.00 90.50 68 ALA A O 1
ATOM 522 N N . TYR A 1 69 ? 21.730 -5.025 -18.540 1.00 91.25 69 TYR A N 1
ATOM 523 C CA . TYR A 1 69 ? 20.570 -5.881 -18.826 1.00 91.25 69 TYR A CA 1
ATOM 524 C C . TYR A 1 69 ? 20.356 -6.038 -20.338 1.00 91.25 69 TYR A C 1
ATOM 526 O O . TYR A 1 69 ? 20.766 -5.176 -21.108 1.00 91.25 69 TYR A O 1
ATOM 534 N N . SER A 1 70 ? 19.698 -7.122 -20.772 1.00 90.69 70 SER A N 1
ATOM 535 C CA . SER A 1 70 ? 19.357 -7.320 -22.193 1.00 90.69 70 SER A CA 1
ATOM 536 C C . SER A 1 70 ? 18.430 -6.216 -22.721 1.00 90.69 70 SER A C 1
ATOM 538 O O . SER A 1 70 ? 17.545 -5.750 -22.002 1.00 90.69 70 SER A O 1
ATOM 540 N N . THR A 1 71 ? 18.606 -5.851 -23.993 1.00 92.50 71 THR A N 1
ATOM 541 C CA . THR A 1 71 ? 17.742 -4.919 -24.735 1.00 92.50 71 THR A CA 1
ATOM 542 C C . THR A 1 71 ? 16.497 -5.580 -25.333 1.00 92.50 71 THR A C 1
ATOM 544 O O . THR A 1 71 ? 15.686 -4.883 -25.929 1.00 92.50 71 THR A O 1
ATOM 547 N N . ASP A 1 72 ? 16.329 -6.899 -25.182 1.00 92.88 72 ASP A N 1
ATOM 548 C CA . ASP A 1 72 ? 15.142 -7.637 -25.654 1.00 92.88 72 ASP A CA 1
ATOM 549 C C . ASP A 1 72 ? 13.939 -7.526 -24.690 1.00 92.88 72 ASP A C 1
ATOM 551 O O . ASP A 1 72 ? 12.881 -8.105 -24.934 1.00 92.88 72 ASP A O 1
ATOM 555 N N . GLY A 1 73 ? 14.122 -6.844 -23.553 1.00 89.75 73 GLY A N 1
ATOM 556 C CA . GLY A 1 73 ? 13.104 -6.625 -22.524 1.00 89.75 73 GLY A CA 1
ATOM 557 C C . GLY A 1 73 ? 12.297 -5.330 -22.709 1.00 89.75 73 GLY A C 1
ATOM 558 O O . GLY A 1 73 ? 12.368 -4.708 -23.769 1.00 89.75 73 GLY A O 1
ATOM 559 N N . PRO A 1 74 ? 11.539 -4.903 -21.678 1.00 93.12 74 PRO A N 1
ATOM 560 C CA . PRO A 1 74 ? 10.835 -3.623 -21.710 1.00 93.12 74 PRO A CA 1
ATOM 561 C C . PRO A 1 74 ? 11.815 -2.461 -21.899 1.00 93.12 74 PRO A C 1
ATOM 563 O O . PRO A 1 74 ? 12.964 -2.500 -21.448 1.00 93.12 74 PRO A O 1
ATOM 566 N N . THR A 1 75 ? 11.346 -1.403 -22.552 1.00 96.88 75 THR A N 1
ATOM 567 C CA . THR A 1 75 ? 12.077 -0.142 -22.681 1.00 96.88 75 THR A CA 1
ATOM 568 C C . THR A 1 75 ? 12.194 0.569 -21.332 1.00 96.88 75 THR A C 1
ATOM 570 O O . THR A 1 75 ? 11.456 0.290 -20.387 1.00 96.88 75 THR A O 1
ATOM 573 N N . LEU A 1 76 ? 13.124 1.529 -21.228 1.00 97.38 76 LEU A N 1
ATOM 574 C CA . LEU A 1 76 ? 13.321 2.301 -19.994 1.00 97.38 76 LEU A CA 1
ATOM 575 C C . LEU A 1 76 ? 12.028 2.993 -19.544 1.00 97.38 76 LEU A C 1
ATOM 577 O O . LEU A 1 76 ? 11.720 2.980 -18.358 1.00 97.38 76 LEU A O 1
ATOM 581 N N . VAL A 1 77 ? 11.273 3.564 -20.484 1.00 98.06 77 VAL A N 1
ATOM 582 C CA . VAL A 1 77 ? 10.012 4.258 -20.187 1.00 98.06 77 VAL A CA 1
ATOM 583 C C . VAL A 1 77 ? 8.946 3.272 -19.708 1.00 98.06 77 VAL A C 1
ATOM 585 O O . VAL A 1 77 ? 8.325 3.522 -18.684 1.00 98.06 77 VAL A O 1
ATOM 588 N N . GLU A 1 78 ? 8.796 2.115 -20.360 1.00 98.06 78 GLU A N 1
ATOM 589 C CA . GLU A 1 78 ? 7.844 1.083 -19.917 1.00 98.06 78 GLU A CA 1
ATOM 590 C C . GLU A 1 78 ? 8.177 0.553 -18.515 1.00 98.06 78 GLU A C 1
ATOM 592 O O . GLU A 1 78 ? 7.275 0.347 -17.705 1.00 98.06 78 GLU A O 1
ATOM 597 N N . GLN A 1 79 ? 9.465 0.375 -18.195 1.00 97.81 79 GLN A N 1
ATOM 598 C CA . GLN A 1 79 ? 9.883 -0.034 -16.853 1.00 97.81 79 GLN A CA 1
ATOM 599 C C . GLN A 1 79 ? 9.589 1.055 -15.807 1.00 97.81 79 GLN A C 1
ATOM 601 O O . GLN A 1 79 ? 9.177 0.730 -14.693 1.00 97.81 79 GLN A O 1
ATOM 606 N N . VAL A 1 80 ? 9.785 2.338 -16.146 1.00 98.44 80 VAL A N 1
ATOM 607 C CA . VAL A 1 80 ? 9.401 3.467 -15.279 1.00 98.44 80 VAL A CA 1
ATOM 608 C C . VAL A 1 80 ? 7.900 3.444 -15.018 1.00 98.44 80 VAL A C 1
ATOM 610 O O . VAL A 1 80 ? 7.491 3.492 -13.860 1.00 98.44 80 VAL A O 1
ATOM 613 N N . ASP A 1 81 ? 7.091 3.336 -16.070 1.00 98.38 81 ASP A N 1
ATOM 614 C CA . ASP A 1 81 ? 5.633 3.357 -15.962 1.00 98.38 81 ASP A CA 1
ATOM 615 C C . ASP A 1 81 ? 5.116 2.189 -15.113 1.00 98.38 81 ASP A C 1
ATOM 617 O O . ASP A 1 81 ? 4.277 2.394 -14.235 1.00 98.38 81 ASP A O 1
ATOM 621 N N . ALA A 1 82 ? 5.659 0.984 -15.308 1.00 96.88 82 ALA A N 1
ATOM 622 C CA . ALA A 1 82 ? 5.307 -0.191 -14.513 1.00 96.88 82 ALA A CA 1
ATOM 623 C C . ALA A 1 82 ? 5.634 -0.003 -13.021 1.00 96.88 82 ALA A C 1
ATOM 625 O O . ALA A 1 82 ? 4.781 -0.240 -12.165 1.00 96.88 82 ALA A O 1
ATOM 626 N N . VAL A 1 83 ? 6.841 0.483 -12.705 1.00 97.88 83 VAL A N 1
ATOM 627 C CA . VAL A 1 83 ? 7.264 0.748 -11.320 1.00 97.88 83 VAL A CA 1
ATOM 628 C C . VAL A 1 83 ? 6.403 1.834 -10.673 1.00 97.88 83 VAL A C 1
ATOM 630 O O . VAL A 1 83 ? 5.992 1.689 -9.523 1.00 97.88 83 VAL A O 1
ATOM 633 N N . LEU A 1 84 ? 6.113 2.925 -11.390 1.00 98.50 84 LEU A N 1
ATOM 634 C CA . LEU A 1 84 ? 5.280 4.012 -10.872 1.00 98.50 84 LEU A CA 1
ATOM 635 C C . LEU A 1 84 ? 3.833 3.568 -10.643 1.00 98.50 84 LEU A C 1
ATOM 637 O O . LEU A 1 84 ? 3.234 3.967 -9.645 1.00 98.50 84 LEU A O 1
ATOM 641 N N . MET A 1 85 ? 3.285 2.739 -11.533 1.00 98.00 85 MET A N 1
ATOM 642 C CA . MET A 1 85 ? 1.951 2.161 -11.376 1.00 98.00 85 MET A CA 1
ATOM 643 C C . MET A 1 85 ? 1.875 1.291 -10.120 1.00 98.00 85 MET A C 1
ATOM 645 O O . MET A 1 85 ? 1.011 1.520 -9.277 1.00 98.00 85 MET A O 1
ATOM 649 N N . GLU A 1 86 ? 2.821 0.365 -9.945 1.00 97.38 86 GLU A N 1
ATOM 650 C CA . GLU A 1 86 ? 2.852 -0.514 -8.773 1.00 97.38 86 GLU A CA 1
ATOM 651 C C . GLU A 1 86 ? 3.025 0.278 -7.463 1.00 97.38 86 GLU A C 1
ATOM 653 O O . GLU A 1 86 ? 2.313 0.032 -6.488 1.00 97.38 86 GLU A O 1
ATOM 658 N N . LEU A 1 87 ? 3.907 1.285 -7.441 1.00 98.12 87 LEU A N 1
ATOM 659 C CA . LEU A 1 87 ? 4.048 2.187 -6.292 1.00 98.12 87 LEU A CA 1
ATOM 660 C C . LEU A 1 87 ? 2.756 2.961 -5.999 1.00 98.12 87 LEU A C 1
ATOM 662 O O . LEU A 1 87 ? 2.401 3.144 -4.834 1.00 98.12 87 LEU A O 1
ATOM 666 N N . GLY A 1 88 ? 2.046 3.408 -7.037 1.00 98.25 88 GLY A N 1
ATOM 667 C CA . GLY A 1 88 ? 0.744 4.059 -6.905 1.00 98.25 88 GLY A CA 1
ATOM 668 C C . GLY A 1 88 ? -0.299 3.145 -6.260 1.00 98.25 88 GLY A C 1
ATOM 669 O O . GLY A 1 88 ? -1.000 3.567 -5.337 1.00 98.25 88 GLY A O 1
ATOM 670 N N . ASP A 1 89 ? -0.348 1.881 -6.677 1.00 97.25 89 ASP A N 1
ATOM 671 C CA . ASP A 1 89 ? -1.241 0.876 -6.098 1.00 97.25 89 ASP A CA 1
ATOM 672 C C . ASP A 1 89 ? -0.909 0.599 -4.626 1.00 97.25 89 ASP A C 1
ATOM 674 O O . ASP A 1 89 ? -1.812 0.511 -3.788 1.00 97.25 89 ASP A O 1
ATOM 678 N N . TRP A 1 90 ? 0.380 0.532 -4.276 1.00 97.62 90 TRP A N 1
ATOM 679 C CA . TRP A 1 90 ? 0.819 0.364 -2.888 1.00 97.62 90 TRP A CA 1
ATOM 680 C C . TRP A 1 90 ? 0.428 1.560 -2.022 1.00 97.62 90 TRP A C 1
ATOM 682 O O . TRP A 1 90 ? -0.094 1.370 -0.924 1.00 97.62 90 TRP A O 1
ATOM 692 N N . LEU A 1 91 ? 0.629 2.788 -2.508 1.00 98.31 91 LEU A N 1
ATOM 693 C CA . LEU A 1 91 ? 0.205 3.998 -1.798 1.00 98.31 91 LEU A CA 1
ATOM 694 C C . LEU A 1 91 ? -1.308 3.997 -1.559 1.00 98.31 91 LEU A C 1
ATOM 696 O O . LEU A 1 91 ? -1.751 4.265 -0.444 1.00 98.31 91 LEU A O 1
ATOM 700 N N . ALA A 1 92 ? -2.100 3.640 -2.571 1.00 98.00 92 ALA A N 1
ATOM 701 C CA . ALA A 1 92 ? -3.550 3.550 -2.439 1.00 98.00 92 ALA A CA 1
ATOM 702 C C . ALA A 1 92 ? -3.977 2.468 -1.433 1.00 98.00 92 ALA A C 1
ATOM 704 O O . ALA A 1 92 ? -4.899 2.688 -0.645 1.00 98.00 92 ALA A O 1
ATOM 705 N N . ALA A 1 93 ? -3.316 1.307 -1.433 1.00 97.81 93 ALA A N 1
ATOM 706 C CA . ALA A 1 93 ? -3.581 0.236 -0.478 1.00 97.81 93 ALA A CA 1
ATOM 707 C C . ALA A 1 93 ? -3.243 0.658 0.961 1.00 97.81 93 ALA A C 1
ATOM 709 O O . ALA A 1 93 ? -4.082 0.511 1.849 1.00 97.81 93 ALA A O 1
ATOM 710 N N . LEU A 1 94 ? -2.058 1.234 1.185 1.00 98.12 94 LEU A N 1
ATOM 711 C CA . LEU A 1 94 ? -1.619 1.716 2.499 1.00 98.12 94 LEU A CA 1
ATOM 712 C C . LEU A 1 94 ? -2.534 2.822 3.036 1.00 98.12 94 LEU A C 1
ATOM 714 O O . LEU A 1 94 ? -2.901 2.806 4.210 1.00 98.12 94 LEU A O 1
ATOM 718 N N . GLU A 1 95 ? -2.960 3.748 2.179 1.00 98.31 95 GLU A N 1
ATOM 719 C CA . GLU A 1 95 ? -3.874 4.822 2.566 1.00 98.31 95 GLU A CA 1
ATOM 720 C C . GLU A 1 95 ? -5.258 4.281 2.962 1.00 98.31 95 GLU A C 1
ATOM 722 O O . GLU A 1 95 ? -5.831 4.716 3.961 1.00 98.31 95 GLU A O 1
ATOM 727 N N . ARG A 1 96 ? -5.774 3.262 2.258 1.00 97.31 96 ARG A N 1
ATOM 728 C CA . ARG A 1 96 ? -7.017 2.571 2.653 1.00 97.31 96 ARG A CA 1
ATOM 729 C C . ARG A 1 96 ? -6.889 1.878 4.007 1.00 97.31 96 ARG A C 1
ATOM 731 O O . ARG A 1 96 ? -7.825 1.941 4.806 1.00 97.31 96 ARG A O 1
ATOM 738 N N . MET A 1 97 ? -5.752 1.232 4.281 1.00 97.75 97 MET A N 1
ATOM 739 C CA . MET A 1 97 ? -5.490 0.635 5.597 1.00 97.75 97 MET A CA 1
ATOM 740 C C . MET A 1 97 ? -5.498 1.713 6.682 1.00 97.75 97 MET A C 1
ATOM 742 O O . MET A 1 97 ? -6.194 1.558 7.681 1.00 97.75 97 MET A O 1
ATOM 746 N N . ARG A 1 98 ? -4.779 2.824 6.464 1.00 97.44 98 ARG A N 1
ATOM 747 C CA . ARG A 1 98 ? -4.710 3.952 7.401 1.00 97.44 98 ARG A CA 1
ATOM 748 C C . ARG A 1 98 ? -6.106 4.469 7.746 1.00 97.44 98 ARG A C 1
ATOM 750 O O . ARG A 1 98 ? -6.472 4.482 8.915 1.00 97.44 98 ARG A O 1
ATOM 757 N N . GLN A 1 99 ? -6.903 4.802 6.732 1.00 96.69 99 GLN A N 1
ATOM 758 C CA . GLN A 1 99 ? -8.275 5.300 6.900 1.00 96.69 99 GLN A CA 1
ATOM 759 C C . GLN A 1 99 ? -9.184 4.302 7.631 1.00 96.69 99 GLN A C 1
ATOM 761 O O . GLN A 1 99 ? -10.058 4.696 8.397 1.00 96.69 99 GLN A O 1
ATOM 766 N N . SER A 1 100 ? -8.973 3.001 7.423 1.00 95.69 100 SER A N 1
ATOM 767 C CA . SER A 1 100 ? -9.751 1.953 8.094 1.00 95.69 100 SER A CA 1
ATOM 768 C C . SER A 1 100 ? -9.409 1.814 9.581 1.00 95.69 100 SER A C 1
ATOM 770 O O . SER A 1 100 ? -10.243 1.347 10.354 1.00 95.69 100 SER A O 1
ATOM 772 N N . LEU A 1 101 ? -8.195 2.196 9.985 1.00 95.88 101 LEU A N 1
ATOM 773 C CA . LEU A 1 101 ? -7.699 2.067 11.358 1.00 95.88 101 LEU A CA 1
ATOM 774 C C . LEU A 1 101 ? -7.796 3.373 12.162 1.00 95.88 101 LEU A C 1
ATOM 776 O O . LEU A 1 101 ? -7.915 3.310 13.382 1.00 95.88 101 LEU A O 1
ATOM 780 N N . GLU A 1 102 ? -7.821 4.531 11.498 1.00 96.06 102 GLU A N 1
ATOM 781 C CA . GLU A 1 102 ? -7.931 5.877 12.090 1.00 96.06 102 GLU A CA 1
ATOM 782 C C . GLU A 1 102 ? -9.062 6.030 13.136 1.00 96.06 102 GLU A C 1
ATOM 784 O O . GLU A 1 102 ? -8.832 6.653 14.175 1.00 96.06 102 GLU A O 1
ATOM 789 N N . PRO A 1 103 ? -10.258 5.413 12.992 1.00 95.62 103 PRO A N 1
ATOM 790 C CA . PRO A 1 103 ? -11.281 5.490 14.035 1.00 95.62 103 PRO A CA 1
ATOM 791 C C . PRO A 1 103 ? -10.824 4.952 15.397 1.00 95.62 103 PRO A C 1
ATOM 793 O O . PRO A 1 103 ? -11.296 5.431 16.425 1.00 95.62 103 PRO A O 1
ATOM 796 N N . LEU A 1 104 ? -9.896 3.990 15.427 1.00 95.50 104 LEU A N 1
ATOM 797 C CA . LEU A 1 104 ? -9.397 3.400 16.670 1.00 95.50 104 LEU A CA 1
ATOM 798 C C . LEU A 1 104 ? -8.537 4.372 17.485 1.00 95.50 104 LEU A C 1
ATOM 800 O O . LEU A 1 104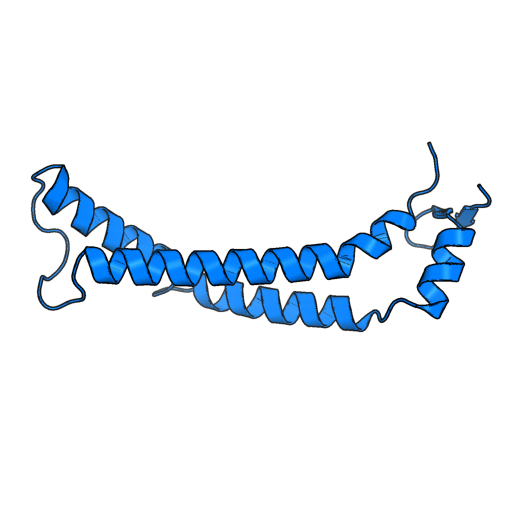 ? -8.445 4.203 18.698 1.00 95.50 104 LEU A O 1
ATOM 804 N N . GLU A 1 105 ? -7.961 5.406 16.866 1.00 93.25 105 GLU A N 1
ATOM 805 C CA . GLU A 1 105 ? -7.192 6.439 17.576 1.00 93.25 105 GLU A CA 1
ATOM 806 C C . GLU A 1 105 ? -8.055 7.210 18.585 1.00 93.25 105 GLU A C 1
ATOM 808 O O . GLU A 1 105 ? -7.563 7.652 19.622 1.00 93.25 105 GLU A O 1
ATOM 813 N N . HIS A 1 106 ? -9.368 7.289 18.345 1.00 92.00 106 HIS A N 1
ATOM 814 C CA . HIS A 1 106 ? -10.316 7.953 19.240 1.00 92.00 106 HIS A CA 1
ATOM 815 C C . HIS A 1 106 ? -10.458 7.245 20.594 1.00 92.00 106 HIS A C 1
ATOM 817 O O . HIS A 1 106 ? -11.011 7.824 21.521 1.00 92.00 106 HIS A O 1
ATOM 823 N N . LEU A 1 107 ? -9.966 6.007 20.729 1.00 94.06 107 LEU A N 1
ATOM 824 C CA . LEU A 1 107 ? -9.919 5.307 22.014 1.00 94.06 107 LEU A CA 1
ATOM 825 C C . LEU A 1 107 ? -8.897 5.905 22.986 1.00 94.06 107 LEU A C 1
ATOM 827 O O . LEU A 1 107 ? -8.932 5.537 24.162 1.00 94.06 107 LEU A O 1
ATOM 831 N N . SER A 1 108 ? -7.991 6.776 22.522 1.00 91.56 108 SER A N 1
ATOM 832 C CA . SER A 1 108 ? -6.990 7.389 23.392 1.00 91.56 108 SER A CA 1
ATOM 833 C C . SER A 1 108 ? -7.671 8.112 24.559 1.00 91.56 108 SER A C 1
ATOM 835 O O . SER A 1 108 ? -8.524 8.970 24.320 1.00 91.56 108 SER A O 1
ATOM 837 N N . PRO A 1 109 ? -7.303 7.809 25.816 1.00 82.56 109 PRO A N 1
ATOM 838 C CA . PRO A 1 109 ? -7.685 8.661 26.931 1.00 82.56 109 PRO A CA 1
ATOM 839 C C . PRO A 1 109 ? -7.080 10.061 26.721 1.00 82.56 109 PRO A C 1
ATOM 841 O O . PRO A 1 109 ? -6.040 10.207 26.072 1.00 82.56 109 PRO A O 1
ATOM 844 N N . ALA A 1 110 ? -7.761 11.095 27.215 1.00 74.12 110 ALA A N 1
ATOM 845 C CA . ALA A 1 110 ? -7.231 12.458 27.190 1.00 74.12 110 ALA A CA 1
ATOM 846 C C . ALA A 1 110 ? -6.001 12.571 28.112 1.00 74.12 110 ALA A C 1
ATOM 848 O O . ALA A 1 110 ? -6.006 11.955 29.178 1.00 74.12 110 ALA A O 1
ATOM 849 N N . ASP A 1 111 ? -4.997 13.359 27.703 1.00 61.91 111 ASP A N 1
ATOM 850 C CA . ASP A 1 111 ? -3.807 13.688 28.514 1.00 61.91 111 ASP A CA 1
ATOM 851 C C . ASP A 1 111 ? -4.153 14.330 29.875 1.00 61.91 111 ASP A C 1
ATOM 853 O O . ASP A 1 111 ? -5.086 15.173 29.934 1.00 61.91 111 ASP A O 1
#

InterPro domains:
  IPR049837 Transposon-encoded protein TnpC-like [NF041282] (6-109)
  IPR049837 Transposon-encoded protein TnpC-like [PF28119] (6-109)

pLDDT: mean 94.93, std 5.45, range [61.91, 98.5]

Radius of gyration: 22.29 Å; Cα contacts (8 Å, |Δi|>4): 83; chains: 1; bounding box: 50×26×58 Å

Sequence (111 aa):
MPETKTPYGDVDSEALQGLRQSFDTRTILHAVELLDGIRARCAPDGLRDDLLRLHGMAHTVINDASLAYSTDGPTLVEQVDAVLMELGDWLAALERMRQSLEPLEHLSPAD

Organism: Ralstonia pickettii (strain 12J) (NCBI:txid402626)

Foldseek 3Di:
DDWDQDPVGIWDPVLVVVCVVPADPCLLVVLVVLVVVVVVQVDPVHLVVLVVQLVQLCCCPVVVDDRPDDPVDDHNVVSVVVSVVVVVSNVVSVVSSCVSCVSVVNRDDDD